Protein AF-A0AAN5CU88-F1 (afdb_monomer)

Radius of gyration: 13.13 Å; Cα contacts (8 Å, |Δi|>4): 84; chains: 1; bounding box: 42×26×23 Å

Organism: NCBI:txid1317129

pLDDT: mean 85.37, std 14.31, range [43.78, 95.44]

Solvent-accessible surface area (backbone atoms only — not comparable to full-atom values): 3973 Å² total; per-residue (Å²): 132,86,84,77,69,79,80,77,65,48,55,17,65,69,84,60,47,72,37,79,64,60,49,71,46,48,47,52,52,68,57,25,48,59,58,58,70,64,46,44,91,74,48,73,72,39,49,55,50,49,52,50,32,43,77,65,50,41,67,41,38,40,35,63,85,34,92

Secondary structure (DSSP, 8-state):
---------EEPTTT--EESSEEEPPSSHHHHHHHHHT-SS--HHHHHHHHHHHHTT---EEEGGG-

Mean predicted aligned error: 6.19 Å

Nearest PDB structures (foldseek):
  4w7l-assembly2_B  TM=3.651E-01  e=6.808E+00  Auricularia auricula-judae

Structure (mmCIF, N/CA/C/O backbone):
data_AF-A0AAN5CU88-F1
#
_entry.id   AF-A0AAN5CU88-F1
#
loop_
_atom_site.group_PDB
_atom_site.id
_atom_site.type_symbol
_atom_site.label_atom_id
_atom_site.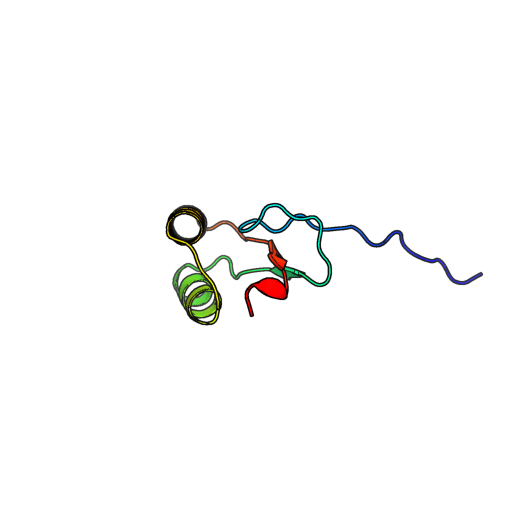label_alt_id
_atom_site.label_comp_id
_atom_site.label_asym_id
_atom_site.label_entity_id
_atom_site.label_seq_id
_atom_site.pdbx_PDB_ins_code
_atom_site.Cartn_x
_atom_site.Cartn_y
_atom_site.Cartn_z
_atom_site.occupancy
_atom_site.B_iso_or_equiv
_atom_site.auth_seq_id
_atom_site.auth_comp_id
_atom_site.auth_asym_id
_atom_site.auth_atom_id
_atom_site.pdbx_PDB_model_num
ATOM 1 N N . ILE A 1 1 ? 32.447 -17.628 -0.537 1.00 44.66 1 ILE A N 1
ATOM 2 C CA . ILE A 1 1 ? 31.877 -16.545 0.304 1.00 44.66 1 ILE A CA 1
ATOM 3 C C . ILE A 1 1 ? 30.488 -16.225 -0.244 1.00 44.66 1 ILE A C 1
ATOM 5 O O . ILE A 1 1 ? 30.394 -15.716 -1.355 1.00 44.66 1 ILE A O 1
ATOM 9 N N . ARG A 1 2 ? 29.410 -16.630 0.443 1.00 43.78 2 ARG A N 1
ATOM 10 C CA . ARG A 1 2 ? 28.037 -16.319 0.008 1.00 43.78 2 ARG A CA 1
ATOM 11 C C . ARG A 1 2 ? 27.821 -14.816 0.202 1.00 43.78 2 ARG A C 1
ATOM 13 O O . ARG A 1 2 ? 27.901 -14.340 1.328 1.00 43.78 2 ARG A O 1
ATOM 20 N N . LYS A 1 3 ? 27.618 -14.070 -0.888 1.00 45.59 3 LYS A N 1
ATOM 21 C CA . LYS A 1 3 ? 27.284 -12.641 -0.843 1.00 45.59 3 LYS A CA 1
ATOM 22 C C . LYS A 1 3 ? 25.895 -12.506 -0.214 1.00 45.59 3 LYS A C 1
ATOM 24 O O . LYS A 1 3 ? 24.894 -12.782 -0.866 1.00 45.59 3 LYS A O 1
ATOM 29 N N . ILE A 1 4 ? 25.847 -12.160 1.069 1.00 58.44 4 ILE A N 1
ATOM 30 C CA . ILE A 1 4 ? 24.610 -11.777 1.750 1.00 58.44 4 ILE A CA 1
ATOM 31 C C . ILE A 1 4 ? 24.319 -10.353 1.278 1.00 58.44 4 ILE A C 1
ATOM 33 O O . ILE A 1 4 ? 24.954 -9.405 1.732 1.00 58.44 4 ILE A O 1
ATOM 37 N N . TRP A 1 5 ? 23.434 -10.213 0.291 1.00 48.97 5 TRP A N 1
ATOM 38 C CA . TRP A 1 5 ? 22.932 -8.905 -0.120 1.00 48.97 5 TRP A CA 1
ATOM 39 C C . TRP A 1 5 ? 22.218 -8.270 1.080 1.00 48.97 5 TRP A C 1
ATOM 41 O O . TRP A 1 5 ? 21.435 -8.969 1.733 1.00 48.97 5 TRP A O 1
ATOM 51 N N . PRO A 1 6 ? 22.477 -6.993 1.417 1.00 49.88 6 PRO A N 1
ATOM 52 C CA . PRO A 1 6 ? 21.720 -6.330 2.466 1.00 49.88 6 PRO A CA 1
ATOM 53 C C . PRO A 1 6 ? 20.245 -6.386 2.067 1.00 49.88 6 PRO A C 1
ATOM 55 O O . PRO A 1 6 ? 19.884 -5.942 0.978 1.00 49.88 6 PRO A O 1
ATOM 58 N N . LYS A 1 7 ? 19.408 -6.995 2.918 1.00 54.41 7 LYS A N 1
ATOM 59 C CA . LYS A 1 7 ? 17.950 -6.983 2.763 1.00 54.41 7 LYS A CA 1
ATOM 60 C C . LYS A 1 7 ? 17.536 -5.518 2.659 1.00 54.41 7 LYS A C 1
ATOM 62 O O . LYS A 1 7 ? 17.551 -4.807 3.660 1.00 54.41 7 LYS A O 1
ATOM 67 N N . GLN A 1 8 ? 17.238 -5.055 1.451 1.00 56.84 8 GLN A N 1
ATOM 68 C CA . GLN A 1 8 ? 16.713 -3.718 1.235 1.00 56.84 8 GLN A CA 1
ATOM 69 C C . GL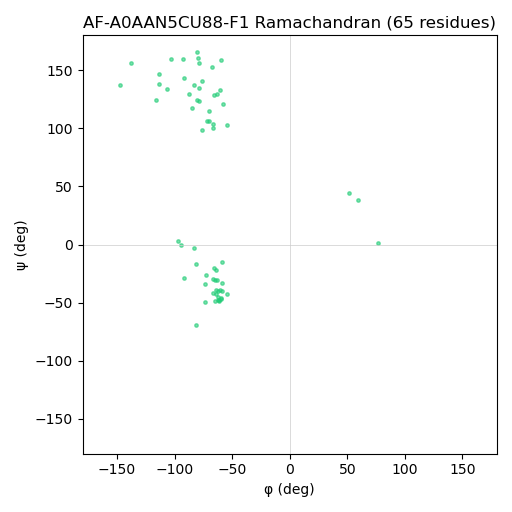N A 1 8 ? 15.324 -3.708 1.880 1.00 56.84 8 GLN A C 1
ATOM 71 O O . GLN A 1 8 ? 14.399 -4.356 1.395 1.00 56.84 8 GLN A O 1
ATOM 76 N N . CYS A 1 9 ? 15.212 -3.097 3.059 1.00 58.06 9 CYS A N 1
ATOM 77 C CA . CYS A 1 9 ? 13.932 -2.928 3.729 1.00 58.06 9 CYS A CA 1
ATOM 78 C C . CYS A 1 9 ? 13.135 -1.898 2.929 1.00 58.06 9 CYS A C 1
ATOM 80 O O . CYS A 1 9 ? 13.461 -0.713 2.958 1.00 58.06 9 CYS A O 1
ATOM 82 N N . PHE A 1 10 ? 12.122 -2.353 2.196 1.00 74.31 10 PHE A N 1
ATOM 83 C CA . PHE A 1 10 ? 11.200 -1.463 1.505 1.00 74.31 10 PHE A CA 1
ATOM 84 C C . PHE A 1 10 ? 10.187 -0.923 2.519 1.00 74.31 10 PHE A C 1
ATOM 86 O O . PHE A 1 10 ? 9.667 -1.652 3.372 1.00 74.31 10 PHE A O 1
ATOM 93 N N . LYS A 1 11 ? 9.942 0.384 2.463 1.00 88.75 11 LYS A N 1
ATOM 94 C CA . LYS A 1 11 ? 8.976 1.046 3.336 1.00 88.75 11 LYS A CA 1
ATOM 95 C C . LYS A 1 11 ? 7.581 0.827 2.764 1.00 88.75 11 LYS A C 1
ATOM 97 O O . LYS A 1 11 ? 7.346 1.174 1.613 1.00 88.75 11 LYS A O 1
ATOM 102 N N . CYS A 1 12 ? 6.668 0.271 3.556 1.00 91.38 12 CYS A N 1
ATOM 103 C CA . CYS A 1 12 ? 5.284 0.097 3.127 1.00 91.38 12 CYS A CA 1
ATOM 104 C C . CYS A 1 12 ? 4.636 1.467 2.872 1.00 91.38 12 CYS A C 1
ATOM 106 O O . CYS A 1 12 ? 4.686 2.345 3.735 1.00 91.38 12 CYS A O 1
ATOM 108 N N . THR A 1 13 ? 4.007 1.652 1.715 1.00 90.88 13 THR A N 1
ATOM 109 C CA . THR A 1 13 ? 3.306 2.888 1.341 1.00 90.88 13 THR A CA 1
ATOM 110 C C . THR A 1 13 ? 2.092 3.150 2.236 1.00 90.88 13 THR A C 1
ATOM 112 O O . THR A 1 13 ? 1.769 4.308 2.492 1.00 90.88 13 THR A O 1
ATOM 115 N N . LEU A 1 14 ? 1.448 2.092 2.744 1.00 90.69 14 LEU A N 1
ATOM 116 C CA . LEU A 1 14 ? 0.268 2.199 3.606 1.00 90.69 14 LEU A CA 1
ATOM 117 C C . LEU A 1 14 ? 0.669 2.492 5.055 1.00 90.69 14 LEU A C 1
ATOM 119 O O . LEU A 1 14 ? 0.492 3.608 5.533 1.00 90.69 14 LEU A O 1
ATOM 123 N N . CYS A 1 15 ? 1.288 1.547 5.762 1.00 89.00 15 CYS A N 1
ATOM 124 C CA . CYS A 1 15 ? 1.603 1.749 7.180 1.00 89.00 15 CYS A CA 1
ATOM 125 C C . CYS A 1 15 ? 2.876 2.574 7.446 1.00 89.00 15 CYS A C 1
ATOM 127 O O . CYS A 1 15 ? 3.062 3.064 8.557 1.00 89.00 15 CYS A O 1
ATOM 129 N N . GLY A 1 16 ? 3.760 2.753 6.459 1.00 86.88 16 GLY A N 1
ATOM 130 C CA . GLY A 1 16 ? 5.036 3.450 6.642 1.00 86.88 16 GLY A CA 1
ATOM 131 C C . GLY A 1 16 ? 6.117 2.630 7.356 1.00 86.88 16 GLY A C 1
ATOM 132 O O . GLY A 1 16 ? 7.218 3.146 7.555 1.00 86.88 16 GLY A O 1
ATOM 133 N N . ASP A 1 17 ? 5.845 1.374 7.716 1.00 87.06 17 ASP A N 1
ATOM 134 C CA . ASP A 1 17 ? 6.818 0.499 8.368 1.00 87.06 17 ASP A CA 1
ATOM 135 C C . ASP A 1 17 ? 7.849 -0.039 7.370 1.00 87.06 17 ASP A C 1
ATOM 137 O O . ASP A 1 17 ? 7.519 -0.475 6.262 1.00 87.06 17 ASP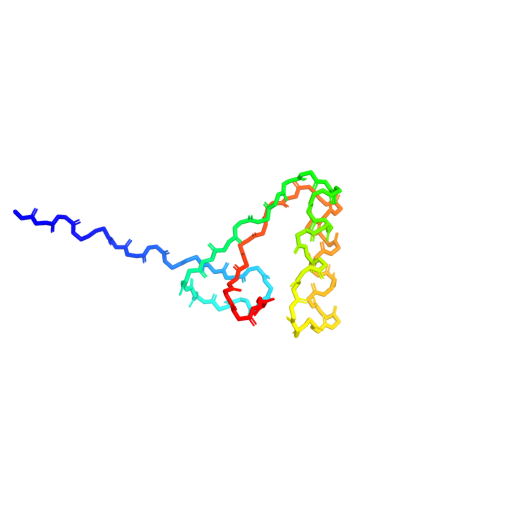 A O 1
ATOM 141 N N . ASN A 1 18 ? 9.103 -0.121 7.814 1.00 83.38 18 ASN A N 1
ATOM 142 C CA . ASN A 1 18 ? 10.129 -0.906 7.136 1.00 83.38 18 ASN A CA 1
ATOM 143 C C . ASN A 1 18 ? 9.827 -2.388 7.355 1.00 83.38 18 ASN A C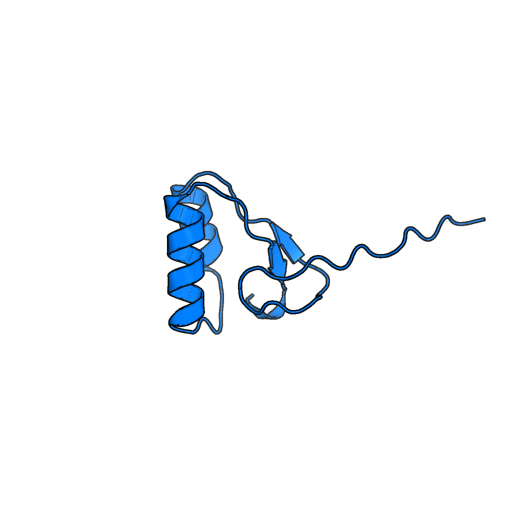 1
ATOM 145 O O . ASN A 1 18 ? 10.004 -2.909 8.457 1.00 83.38 18 ASN A O 1
ATOM 149 N N . SER A 1 19 ? 9.339 -3.063 6.321 1.00 78.81 19 SER A N 1
ATOM 150 C CA . SER A 1 19 ? 8.861 -4.439 6.431 1.00 78.81 19 SER A CA 1
ATOM 151 C C . SER A 1 19 ? 9.308 -5.282 5.243 1.00 78.81 19 SER A C 1
ATOM 153 O O . SER A 1 19 ? 9.696 -4.773 4.193 1.00 78.81 19 SER A O 1
ATOM 155 N N . PHE A 1 20 ? 9.371 -6.594 5.469 1.00 74.00 20 PHE A N 1
ATOM 156 C CA . PHE A 1 20 ? 9.717 -7.571 4.448 1.00 74.00 20 PHE A CA 1
ATOM 157 C C . PHE A 1 20 ? 8.965 -8.881 4.721 1.00 74.00 20 PHE A C 1
ATOM 159 O O . PHE A 1 20 ? 8.975 -9.333 5.871 1.00 74.00 20 PHE A O 1
ATOM 166 N N . PRO A 1 21 ? 8.397 -9.540 3.697 1.00 83.00 21 PRO A N 1
ATOM 167 C CA . PRO A 1 21 ? 8.384 -9.128 2.291 1.00 83.00 21 PRO A CA 1
ATOM 168 C C . PRO A 1 21 ? 7.339 -8.038 1.993 1.00 83.00 21 PRO A C 1
ATOM 170 O O . PRO A 1 21 ? 6.341 -7.916 2.703 1.00 83.00 21 PRO A O 1
ATOM 173 N N . ASN A 1 22 ? 7.576 -7.268 0.928 1.00 86.69 22 ASN A N 1
ATOM 174 C CA . ASN A 1 22 ? 6.591 -6.355 0.348 1.00 86.69 22 ASN A CA 1
ATOM 175 C C . ASN A 1 22 ? 6.212 -6.844 -1.051 1.00 86.69 22 ASN A C 1
ATOM 177 O O . ASN A 1 22 ? 7.051 -7.392 -1.769 1.00 86.69 22 ASN A O 1
ATOM 181 N N . THR A 1 23 ? 4.958 -6.622 -1.419 1.00 91.44 23 THR A N 1
ATOM 182 C CA . THR A 1 23 ? 4.426 -6.835 -2.761 1.00 91.44 23 THR A CA 1
ATOM 183 C C . THR A 1 23 ? 4.206 -5.476 -3.409 1.00 91.44 23 THR A C 1
ATOM 185 O O . THR A 1 23 ? 3.654 -4.574 -2.780 1.00 91.44 23 THR A O 1
ATOM 188 N N . VAL A 1 24 ? 4.634 -5.328 -4.658 1.00 92.44 24 VAL A N 1
ATOM 189 C CA . VAL A 1 24 ? 4.465 -4.087 -5.419 1.00 92.44 24 VAL A CA 1
ATOM 190 C C . VAL A 1 24 ? 3.111 -4.118 -6.121 1.00 92.44 24 VAL A C 1
ATOM 192 O O . VAL A 1 24 ? 2.803 -5.097 -6.803 1.00 92.44 24 VAL A O 1
ATOM 195 N N . SER A 1 25 ? 2.312 -3.062 -5.969 1.00 94.50 25 SER A N 1
ATOM 196 C CA . SER A 1 25 ? 1.043 -2.935 -6.685 1.00 94.50 25 SER A CA 1
ATOM 197 C C . SER A 1 25 ? 1.267 -2.756 -8.196 1.00 94.50 25 SER A C 1
ATOM 199 O O . SER A 1 25 ? 2.285 -2.187 -8.612 1.00 94.50 25 SER A O 1
ATOM 201 N N . PRO A 1 26 ? 0.304 -3.170 -9.034 1.00 94.75 26 PRO A N 1
ATOM 202 C CA . PRO A 1 26 ? 0.268 -2.794 -10.442 1.00 94.75 26 PRO A CA 1
ATOM 203 C C . PRO A 1 26 ? 0.188 -1.272 -10.627 1.00 94.75 26 PRO A C 1
ATOM 205 O O . PRO A 1 26 ? -0.216 -0.540 -9.722 1.00 94.75 26 PRO A O 1
ATOM 208 N N . GLU A 1 27 ? 0.580 -0.812 -11.812 1.00 93.25 27 GLU A N 1
ATOM 209 C CA . GLU A 1 27 ? 0.488 0.595 -12.229 1.00 93.25 27 GLU A CA 1
ATOM 210 C C . GLU A 1 27 ? -0.828 0.898 -12.959 1.00 93.25 27 GLU A C 1
ATOM 212 O O . GLU A 1 27 ? -1.330 2.022 -12.906 1.00 93.25 27 GLU A O 1
ATOM 217 N N . ASP A 1 28 ? -1.396 -0.108 -13.634 1.00 95.31 28 ASP A N 1
ATOM 218 C CA . ASP A 1 28 ? -2.694 0.014 -14.284 1.00 95.31 28 ASP A CA 1
ATOM 219 C C . ASP A 1 28 ? -3.797 0.219 -13.226 1.00 95.31 28 ASP A C 1
ATOM 221 O O . ASP A 1 28 ? -3.878 -0.570 -12.285 1.00 95.31 28 ASP A O 1
ATOM 225 N N . PRO A 1 29 ? -4.663 1.243 -13.349 1.00 94.25 29 PRO A N 1
ATOM 226 C CA . PRO A 1 29 ? -5.681 1.540 -12.341 1.00 94.25 29 PRO A CA 1
ATOM 227 C C . PRO A 1 29 ? -6.667 0.402 -12.057 1.00 94.25 29 PRO A C 1
ATOM 229 O O . PRO A 1 29 ? -7.144 0.286 -10.926 1.00 94.25 29 PRO A O 1
ATOM 232 N N . ILE A 1 30 ? -7.003 -0.415 -13.062 1.00 94.69 30 ILE A N 1
ATOM 233 C CA . ILE A 1 30 ? -7.961 -1.515 -12.910 1.00 94.69 30 ILE A CA 1
ATOM 234 C C . ILE A 1 30 ? -7.295 -2.642 -12.124 1.00 94.69 30 ILE A C 1
ATOM 236 O O . ILE A 1 30 ? -7.847 -3.101 -11.122 1.00 94.69 30 ILE A O 1
ATOM 240 N N . GLU A 1 31 ? -6.088 -3.035 -12.529 1.00 95.44 31 GLU A N 1
ATOM 241 C CA . GLU A 1 31 ? -5.308 -4.051 -11.816 1.00 95.44 31 GLU A CA 1
ATOM 242 C C . GLU A 1 31 ? -4.927 -3.588 -10.402 1.00 95.44 31 GLU A C 1
ATOM 244 O O . GLU A 1 31 ? -4.992 -4.366 -9.452 1.00 95.44 31 GLU A O 1
ATOM 249 N N . ALA A 1 32 ? -4.579 -2.310 -10.230 1.00 94.81 32 ALA A N 1
ATOM 250 C CA . ALA A 1 32 ? -4.267 -1.721 -8.933 1.00 94.81 32 ALA A CA 1
ATOM 251 C C . ALA A 1 32 ? -5.476 -1.780 -7.996 1.00 94.81 32 ALA A C 1
ATOM 253 O O . ALA A 1 32 ? -5.342 -2.207 -6.852 1.00 94.81 32 ALA A O 1
ATOM 254 N N . ARG A 1 33 ? -6.674 -1.425 -8.476 1.00 94.19 33 ARG A N 1
ATOM 255 C CA . ARG A 1 33 ? -7.901 -1.536 -7.677 1.00 94.19 33 ARG A CA 1
ATOM 256 C C . ARG A 1 33 ? -8.154 -2.979 -7.239 1.00 94.19 33 ARG A C 1
ATOM 258 O O . ARG A 1 33 ? -8.348 -3.210 -6.053 1.00 94.19 33 ARG A O 1
ATOM 265 N N . GLN A 1 34 ? -8.040 -3.944 -8.152 1.00 94.88 34 GLN A N 1
ATOM 266 C CA . GLN A 1 34 ? -8.165 -5.368 -7.813 1.00 94.88 34 GLN A CA 1
ATOM 267 C C . GLN A 1 34 ? -7.109 -5.823 -6.798 1.00 94.88 34 GLN A C 1
ATOM 269 O O . GLN A 1 34 ? -7.402 -6.604 -5.894 1.00 94.88 34 GLN A O 1
ATOM 274 N N . PHE A 1 35 ? -5.877 -5.333 -6.922 1.00 94.88 35 PHE A N 1
ATOM 275 C CA . PHE A 1 35 ? -4.814 -5.603 -5.963 1.00 94.88 35 PHE A CA 1
ATOM 276 C C . PHE A 1 35 ? -5.169 -5.075 -4.565 1.00 94.88 35 PHE A C 1
ATOM 278 O O . PHE A 1 35 ? -5.067 -5.818 -3.590 1.00 94.88 35 PHE A O 1
ATOM 285 N N . PHE A 1 36 ? -5.625 -3.824 -4.462 1.00 94.38 36 PHE A N 1
ATOM 286 C CA . PHE A 1 36 ? -5.962 -3.196 -3.183 1.00 94.38 36 PHE A CA 1
ATOM 287 C C . PHE A 1 36 ? -7.262 -3.723 -2.559 1.00 94.38 36 PHE A C 1
ATOM 289 O O . PHE A 1 36 ? -7.377 -3.731 -1.334 1.00 94.38 36 PHE A O 1
ATOM 296 N N . ASP A 1 37 ? -8.202 -4.222 -3.367 1.00 92.81 37 ASP A N 1
ATOM 297 C CA . ASP A 1 37 ? -9.436 -4.865 -2.894 1.00 92.81 37 ASP A CA 1
ATOM 298 C C . ASP A 1 37 ? -9.162 -6.165 -2.112 1.00 92.81 37 ASP A C 1
ATOM 300 O O . ASP A 1 37 ? -9.982 -6.574 -1.292 1.00 92.81 37 ASP A O 1
ATOM 304 N N . ASN A 1 38 ? -8.001 -6.795 -2.322 1.00 90.31 38 ASN A N 1
ATOM 305 C CA . ASN A 1 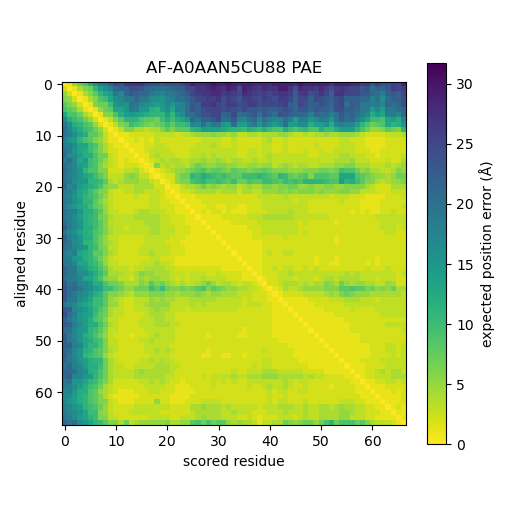38 ? -7.583 -7.989 -1.581 1.00 90.31 38 ASN A CA 1
ATOM 306 C C . ASN A 1 38 ? -6.930 -7.676 -0.225 1.00 90.31 38 ASN A C 1
ATOM 308 O O . ASN A 1 38 ? -6.565 -8.608 0.491 1.00 90.31 38 ASN A O 1
ATOM 312 N N . LEU A 1 39 ? -6.750 -6.401 0.136 1.00 91.81 39 LEU A N 1
ATOM 313 C CA . LEU A 1 39 ? -6.077 -6.046 1.380 1.00 91.81 39 LEU A CA 1
ATOM 314 C C . LEU A 1 39 ? -7.015 -6.074 2.593 1.00 91.81 39 LEU A C 1
ATOM 316 O O . LEU A 1 39 ? -8.125 -5.537 2.576 1.00 91.81 39 LEU A O 1
ATOM 320 N N . VAL A 1 40 ? -6.523 -6.628 3.697 1.00 86.06 40 VAL A N 1
ATOM 321 C CA . VAL A 1 40 ? -7.188 -6.631 5.000 1.00 86.06 40 VAL A CA 1
ATOM 322 C C . VAL A 1 40 ? -6.752 -5.441 5.853 1.00 86.06 40 VAL A C 1
ATOM 324 O O . VAL A 1 40 ? -5.682 -4.856 5.680 1.00 86.06 40 VAL A O 1
ATOM 327 N N . THR A 1 41 ? -7.572 -5.103 6.852 1.00 84.81 41 THR A N 1
ATOM 328 C CA . THR A 1 41 ? -7.244 -4.109 7.896 1.00 84.81 41 THR A CA 1
ATOM 329 C C . THR A 1 41 ? -6.930 -2.695 7.378 1.00 84.81 41 THR A C 1
ATOM 331 O O . THR A 1 41 ? -6.071 -2.002 7.915 1.00 84.81 41 THR A O 1
ATOM 334 N N . LEU A 1 42 ? -7.648 -2.235 6.349 1.00 89.00 42 LEU A N 1
ATOM 335 C CA . LEU A 1 42 ? -7.503 -0.877 5.816 1.00 89.00 42 LEU A CA 1
ATOM 336 C C . LEU A 1 42 ? -8.226 0.166 6.677 1.00 89.00 42 LEU A C 1
ATOM 338 O O . LEU A 1 42 ? -9.445 0.098 6.861 1.00 89.00 42 LEU A O 1
ATOM 342 N N . THR A 1 43 ? -7.484 1.171 7.142 1.00 90.50 43 THR A N 1
ATOM 343 C CA . THR A 1 43 ? -8.064 2.373 7.755 1.00 90.50 43 THR A CA 1
ATOM 344 C C . THR A 1 43 ? -8.549 3.359 6.686 1.00 90.50 43 THR A C 1
ATOM 346 O O . THR A 1 43 ? -8.179 3.252 5.519 1.00 90.50 43 THR A O 1
ATOM 349 N N . GLU A 1 44 ? -9.350 4.357 7.069 1.00 91.56 44 GLU A N 1
ATOM 350 C CA . GLU A 1 44 ? -9.766 5.442 6.161 1.00 91.56 44 GLU A CA 1
ATOM 351 C C . GLU A 1 44 ? -8.555 6.147 5.525 1.00 91.56 44 GLU A C 1
ATOM 353 O O . GLU A 1 44 ? -8.496 6.314 4.312 1.00 91.56 44 GLU A O 1
ATOM 358 N N . LYS A 1 45 ? -7.507 6.411 6.317 1.00 90.06 45 LYS A N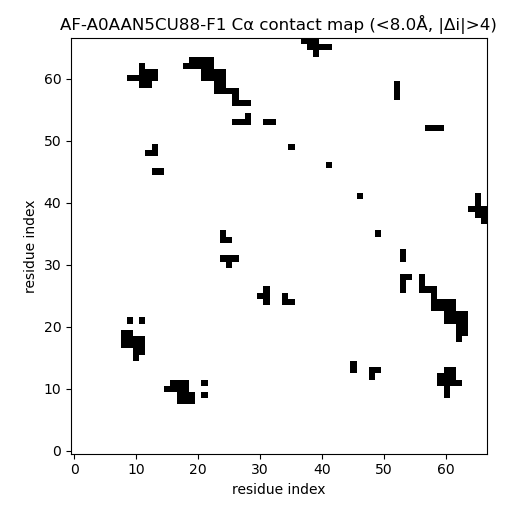 1
ATOM 359 C CA . LYS A 1 45 ? -6.253 7.002 5.823 1.00 90.06 45 LYS A CA 1
ATOM 360 C C . LYS A 1 45 ? -5.521 6.116 4.816 1.00 90.06 45 LYS A C 1
ATOM 362 O O . LYS A 1 45 ? -4.807 6.628 3.958 1.00 90.06 45 LYS A O 1
ATOM 367 N N . ASP A 1 46 ? -5.644 4.795 4.932 1.00 91.69 46 ASP A N 1
ATOM 368 C CA . ASP A 1 46 ? -5.046 3.882 3.956 1.00 91.69 46 ASP A CA 1
ATOM 369 C C . ASP A 1 46 ? -5.828 3.900 2.645 1.00 91.69 46 ASP A C 1
ATOM 371 O O . ASP A 1 46 ? -5.215 3.837 1.584 1.00 91.69 46 ASP A O 1
ATOM 375 N N . ARG A 1 47 ? -7.154 4.073 2.703 1.00 93.19 47 ARG A N 1
ATOM 376 C CA . ARG A 1 47 ? -7.991 4.249 1.508 1.00 93.19 47 ARG A CA 1
ATOM 377 C C . ARG A 1 47 ? -7.638 5.531 0.761 1.00 93.19 47 ARG A C 1
ATOM 379 O O . ARG A 1 47 ? -7.434 5.460 -0.443 1.00 93.19 47 ARG A O 1
ATOM 386 N N . ASP A 1 48 ? -7.421 6.642 1.465 1.00 93.75 48 ASP A N 1
ATOM 387 C CA . ASP A 1 48 ? -6.968 7.894 0.836 1.00 93.75 48 ASP A CA 1
ATOM 388 C C . ASP A 1 48 ? -5.626 7.721 0.106 1.00 93.75 48 ASP A C 1
ATOM 390 O O . ASP A 1 48 ? -5.417 8.235 -0.996 1.00 93.75 48 ASP A O 1
ATOM 394 N N . ARG A 1 49 ? -4.694 6.965 0.706 1.00 92.81 49 ARG A N 1
ATOM 395 C CA . ARG A 1 49 ? -3.405 6.639 0.077 1.00 92.81 49 ARG A CA 1
ATOM 396 C C . ARG A 1 49 ? -3.583 5.743 -1.141 1.00 92.81 49 ARG A C 1
ATOM 398 O O . ARG A 1 49 ? -2.914 5.967 -2.142 1.00 92.81 49 ARG A O 1
ATOM 405 N N . ILE A 1 50 ? -4.465 4.750 -1.065 1.00 94.50 50 ILE A N 1
ATOM 406 C CA . ILE A 1 50 ? -4.793 3.865 -2.187 1.00 94.50 50 ILE A CA 1
ATOM 407 C C . ILE A 1 50 ? -5.395 4.672 -3.337 1.00 94.50 50 ILE A C 1
ATOM 409 O O . ILE A 1 50 ? -4.930 4.555 -4.469 1.00 94.50 50 ILE A O 1
ATOM 413 N N . ASP A 1 51 ? -6.360 5.544 -3.055 1.00 95.06 51 ASP A N 1
ATOM 414 C CA . ASP A 1 51 ? -6.973 6.402 -4.065 1.00 95.06 51 ASP A CA 1
ATOM 415 C C . ASP A 1 51 ? -5.938 7.345 -4.685 1.00 95.06 51 ASP A C 1
ATOM 417 O O . ASP A 1 51 ? -5.908 7.518 -5.903 1.00 95.06 51 ASP A O 1
ATOM 421 N N . PHE A 1 52 ? -5.022 7.899 -3.885 1.00 93.69 52 PHE A N 1
ATOM 422 C CA . PHE A 1 52 ? -3.892 8.663 -4.408 1.00 93.69 52 PHE A CA 1
ATOM 423 C C . PHE A 1 52 ? -3.012 7.818 -5.342 1.00 93.69 52 PHE A C 1
ATOM 425 O O . PHE A 1 52 ? -2.662 8.278 -6.428 1.00 93.69 52 PHE A O 1
ATOM 432 N N . VAL A 1 53 ? -2.676 6.587 -4.955 1.00 93.88 53 VAL A N 1
ATOM 433 C CA . VAL A 1 53 ? -1.842 5.677 -5.752 1.00 93.88 53 VAL A CA 1
ATOM 434 C C . VAL A 1 53 ? -2.503 5.353 -7.096 1.00 93.88 53 VAL A C 1
ATOM 436 O O . VAL A 1 53 ? -1.871 5.508 -8.142 1.00 93.88 53 VAL A O 1
ATOM 439 N N . ILE A 1 54 ? -3.788 4.991 -7.075 1.00 94.75 54 ILE A N 1
ATOM 440 C CA . ILE A 1 54 ? -4.572 4.649 -8.269 1.00 94.75 54 ILE A CA 1
ATOM 441 C 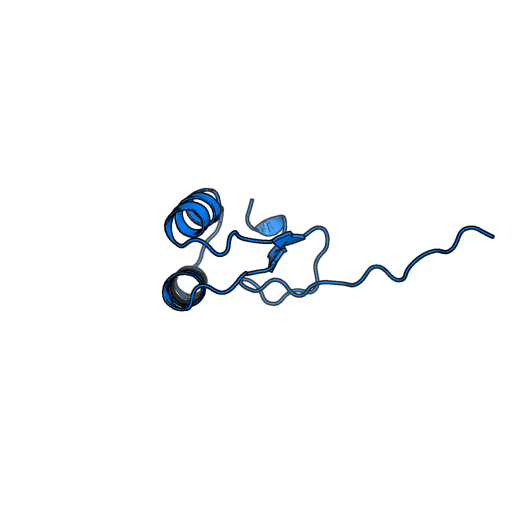C . ILE A 1 54 ? -4.724 5.868 -9.190 1.00 94.75 54 ILE A C 1
ATOM 443 O O . ILE A 1 54 ? -4.448 5.776 -10.387 1.00 94.75 54 ILE A O 1
ATOM 447 N N . ASN A 1 55 ? -5.119 7.026 -8.649 1.00 94.81 55 ASN A N 1
ATOM 448 C CA . ASN A 1 55 ? -5.377 8.230 -9.448 1.00 94.81 55 ASN A CA 1
ATOM 449 C C . ASN A 1 55 ? -4.109 8.796 -10.098 1.00 94.81 55 ASN A C 1
ATOM 451 O O . ASN A 1 55 ? -4.182 9.385 -11.177 1.00 94.81 55 ASN A O 1
ATOM 455 N N . ASN A 1 56 ? -2.948 8.601 -9.469 1.00 93.69 56 ASN A N 1
ATOM 456 C CA . ASN A 1 56 ? -1.663 9.056 -9.999 1.00 93.69 56 ASN A CA 1
ATOM 457 C C . ASN A 1 56 ? -0.920 7.984 -10.807 1.00 93.69 56 ASN A C 1
ATOM 459 O O . ASN A 1 56 ? 0.158 8.279 -11.319 1.00 93.69 56 ASN A O 1
ATOM 463 N N . LYS A 1 57 ? -1.477 6.769 -10.945 1.00 93.00 57 LYS A N 1
ATOM 464 C CA . LYS A 1 57 ? -0.846 5.642 -11.658 1.00 93.00 57 LYS A CA 1
ATOM 465 C C . LYS A 1 57 ? 0.579 5.379 -11.167 1.00 93.00 57 LYS A C 1
ATOM 467 O O . LYS A 1 57 ? 1.511 5.227 -11.951 1.00 93.00 57 LYS A O 1
ATOM 472 N N . ILE A 1 58 ? 0.756 5.399 -9.851 1.00 91.12 58 ILE A N 1
ATOM 473 C CA . ILE A 1 58 ? 2.032 5.074 -9.212 1.00 91.12 58 ILE A CA 1
ATOM 474 C C . ILE A 1 58 ? 1.962 3.672 -8.617 1.00 91.12 58 ILE A C 1
ATOM 476 O O . ILE A 1 58 ? 0.884 3.142 -8.363 1.00 91.12 58 ILE A O 1
ATOM 480 N N . ARG A 1 59 ? 3.124 3.068 -8.375 1.00 91.31 59 ARG A N 1
ATO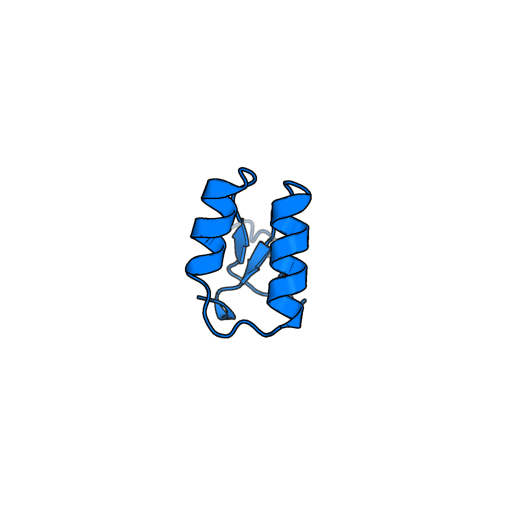M 481 C CA . ARG A 1 59 ? 3.212 1.779 -7.685 1.00 91.31 59 ARG A CA 1
ATOM 482 C C . ARG A 1 59 ? 3.383 1.995 -6.190 1.00 91.31 59 ARG A C 1
ATOM 484 O O . ARG A 1 59 ? 4.096 2.909 -5.775 1.00 91.31 59 ARG A O 1
ATOM 491 N N . ALA A 1 60 ? 2.760 1.135 -5.398 1.00 92.31 60 ALA A N 1
ATOM 492 C CA . ALA A 1 60 ? 2.903 1.108 -3.952 1.00 92.31 60 ALA A CA 1
ATOM 493 C C . ALA A 1 60 ? 3.589 -0.181 -3.504 1.00 92.31 60 ALA A C 1
ATOM 495 O O . ALA A 1 60 ? 3.248 -1.269 -3.967 1.00 92.31 60 ALA A O 1
ATOM 496 N N . ASP A 1 61 ? 4.509 -0.062 -2.555 1.00 93.38 61 ASP A N 1
ATOM 497 C CA . ASP A 1 61 ? 5.051 -1.200 -1.825 1.00 93.38 61 ASP A CA 1
ATOM 498 C C . ASP A 1 61 ? 4.111 -1.521 -0.661 1.00 93.38 61 ASP A C 1
ATOM 500 O O . ASP A 1 61 ? 3.934 -0.705 0.243 1.00 93.38 61 ASP A O 1
ATOM 504 N N . VAL A 1 62 ? 3.509 -2.707 -0.650 1.00 92.69 62 VAL A N 1
ATOM 505 C CA . VAL A 1 62 ? 2.570 -3.127 0.399 1.00 92.69 62 VAL A CA 1
ATOM 506 C C . VAL A 1 62 ? 3.133 -4.317 1.155 1.00 92.69 62 VAL A C 1
ATOM 508 O O . VAL A 1 62 ? 3.475 -5.343 0.571 1.00 92.69 62 VAL A O 1
ATOM 511 N N . CYS A 1 63 ? 3.245 -4.194 2.473 1.00 92.06 63 CYS A N 1
ATOM 512 C CA . CYS A 1 63 ? 3.763 -5.272 3.304 1.00 92.06 63 CYS A CA 1
ATOM 513 C C . CYS A 1 63 ? 2.719 -6.354 3.589 1.00 92.06 63 CYS A C 1
ATOM 515 O O . CYS A 1 63 ? 1.515 -6.113 3.535 1.00 92.06 63 CYS A O 1
ATOM 517 N N . GLN A 1 64 ? 3.188 -7.543 3.979 1.00 89.69 64 GLN A N 1
ATOM 518 C CA . GLN A 1 64 ? 2.328 -8.699 4.279 1.00 89.69 64 GLN A CA 1
ATOM 519 C C . GLN A 1 64 ? 1.303 -8.473 5.400 1.00 89.69 64 GLN A C 1
ATOM 521 O O . GLN A 1 64 ? 0.383 -9.263 5.526 1.00 89.69 64 GLN A O 1
ATOM 526 N N . LYS A 1 65 ? 1.434 -7.422 6.223 1.00 88.62 65 LYS A N 1
ATOM 527 C CA . LYS A 1 65 ? 0.450 -7.125 7.282 1.00 88.62 65 LYS A CA 1
ATOM 528 C C . LYS A 1 65 ? -0.924 -6.738 6.726 1.00 88.62 65 LYS A C 1
ATOM 530 O O . LYS A 1 65 ? -1.895 -6.763 7.469 1.00 88.62 65 LYS A O 1
ATOM 535 N N . HIS A 1 66 ? -0.967 -6.317 5.465 1.00 87.44 66 HIS A N 1
ATOM 536 C CA . HIS A 1 66 ? -2.187 -5.897 4.791 1.00 87.44 66 HIS A CA 1
ATOM 537 C C . HIS A 1 66 ? -2.805 -7.008 3.937 1.00 87.44 66 HIS A C 1
ATOM 539 O O . HIS A 1 66 ? -3.793 -6.727 3.281 1.00 87.44 66 HIS A O 1
ATOM 545 N N . PHE A 1 67 ? -2.258 -8.227 3.925 1.00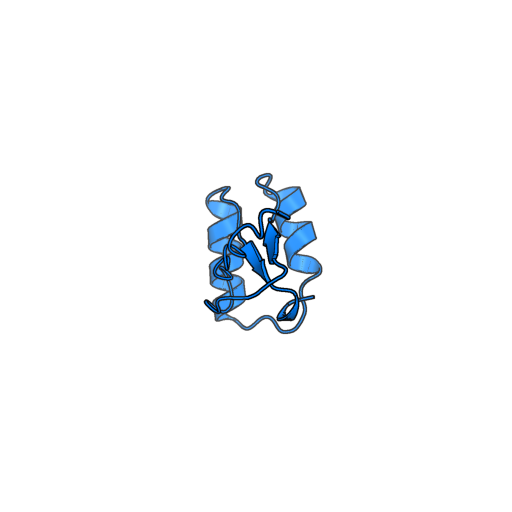 84.44 67 PHE A N 1
ATOM 546 C CA . PHE A 1 67 ? -2.853 -9.393 3.259 1.00 84.44 67 PHE A CA 1
ATOM 547 C C . PHE A 1 67 ? -3.463 -10.355 4.281 1.00 84.44 67 PHE A C 1
ATOM 549 O O . PHE A 1 67 ? -2.933 -10.421 5.415 1.00 84.44 67 PHE A O 1
#

Foldseek 3Di:
DPPPDPPPQDQFLQPRDRAPDWDKFALALVSLVVVLVPWPDDDPSSVVSSCVCSVVSHIGTHHPNGD

Sequence (67 aa):
IRKIWPKQCFKCTLCGDNSFPNTVSPEDPIEARQFFDNLVTLTEKDRDRIDFVINNKIRADVCQKHF